Protein AF-A0A8J4THF3-F1 (afdb_monomer_lite)

Secondary structure (DSSP, 8-state):
----------HHHHHTPPPPPP---S--TTHHHHHHHHHHHHHHHHTTTTGGGS-HHHHHHHHHHHH-HHHHHHHHT----TT--TT-HHHHHHH-

Structure (mmCIF, N/CA/C/O backbone):
data_AF-A0A8J4THF3-F1
#
_entry.id   AF-A0A8J4THF3-F1
#
loop_
_atom_site.group_PDB
_atom_site.id
_atom_site.type_symbol
_atom_site.label_atom_id
_atom_site.label_alt_id
_atom_site.label_comp_id
_atom_site.label_asym_id
_atom_site.label_entity_id
_atom_site.label_seq_id
_atom_site.pdbx_PDB_ins_code
_atom_site.Cartn_x
_atom_site.Cartn_y
_atom_site.Cartn_z
_atom_site.occupancy
_atom_site.B_iso_or_equiv
_atom_site.auth_seq_id
_atom_site.auth_comp_id
_atom_site.auth_asym_id
_atom_site.auth_atom_id
_atom_site.pdbx_PDB_model_num
ATOM 1 N N . MET A 1 1 ? -45.064 -14.856 12.145 1.00 39.78 1 MET A N 1
ATOM 2 C CA . MET A 1 1 ? -43.943 -15.486 11.415 1.00 39.78 1 MET A CA 1
ATOM 3 C C . MET A 1 1 ? -42.941 -14.389 11.099 1.00 39.78 1 MET A C 1
ATOM 5 O O . MET A 1 1 ? -43.354 -13.374 10.560 1.00 39.78 1 MET A O 1
ATOM 9 N N . LYS A 1 2 ? -41.691 -14.513 11.560 1.00 40.81 2 LYS A N 1
ATOM 10 C CA . LYS A 1 2 ? -40.625 -13.532 11.299 1.00 40.81 2 LYS A CA 1
ATOM 11 C C . LYS A 1 2 ? -39.978 -13.883 9.955 1.00 40.81 2 LYS A C 1
ATOM 13 O O . LYS A 1 2 ? -39.529 -15.015 9.816 1.00 40.81 2 LYS A O 1
ATOM 18 N N . ASN A 1 3 ? -39.937 -12.946 9.010 1.00 42.16 3 ASN A N 1
ATOM 19 C CA . ASN A 1 3 ? -39.084 -13.060 7.823 1.00 42.16 3 ASN A CA 1
ATOM 20 C C . ASN A 1 3 ? -37.610 -13.034 8.261 1.00 42.16 3 ASN A C 1
ATOM 22 O O . ASN A 1 3 ? -37.255 -12.138 9.035 1.00 42.16 3 ASN A O 1
ATOM 26 N N . PRO A 1 4 ? -36.749 -13.944 7.779 1.00 54.56 4 PRO A N 1
ATOM 27 C CA . PRO A 1 4 ? -35.313 -13.845 7.970 1.00 54.56 4 PRO A CA 1
ATOM 28 C C . PRO A 1 4 ? -34.617 -13.627 6.616 1.00 54.56 4 PRO A C 1
ATOM 30 O O . PRO A 1 4 ? -33.939 -14.523 6.136 1.00 54.56 4 PRO A O 1
ATOM 33 N N . ASP A 1 5 ? -34.771 -12.449 6.006 1.00 52.25 5 ASP A N 1
ATOM 34 C CA . ASP A 1 5 ? -34.127 -12.124 4.717 1.00 52.25 5 ASP A CA 1
ATOM 35 C C . ASP A 1 5 ? -33.094 -11.000 4.852 1.00 52.25 5 ASP A C 1
ATOM 37 O O . ASP A 1 5 ? -33.146 -9.987 4.162 1.00 52.25 5 ASP A O 1
ATOM 41 N N . TRP A 1 6 ? -32.126 -11.180 5.747 1.00 45.38 6 TRP A N 1
ATOM 42 C CA . TRP A 1 6 ? -30.880 -10.413 5.688 1.00 45.38 6 TRP A CA 1
ATOM 43 C C . TRP A 1 6 ? -29.714 -11.387 5.774 1.00 45.38 6 TRP A C 1
ATOM 45 O O . TRP A 1 6 ? -29.066 -11.529 6.809 1.00 45.38 6 TRP A O 1
ATOM 55 N N . VAL A 1 7 ? -29.475 -12.108 4.680 1.00 48.56 7 VAL A N 1
ATOM 56 C CA . VAL A 1 7 ? -28.146 -12.665 4.443 1.00 48.56 7 VAL A CA 1
ATOM 57 C C . VAL A 1 7 ? -27.297 -11.470 4.016 1.00 48.56 7 VAL A C 1
ATOM 59 O O . VAL A 1 7 ? -27.440 -10.988 2.897 1.00 48.56 7 VAL A O 1
ATOM 62 N N . ASP A 1 8 ? -26.480 -10.932 4.922 1.00 51.66 8 ASP A N 1
ATOM 63 C CA . ASP A 1 8 ? -25.442 -9.947 4.582 1.00 51.66 8 ASP A CA 1
ATOM 64 C C . ASP A 1 8 ? -24.353 -10.686 3.792 1.00 51.66 8 ASP A C 1
ATOM 66 O O . ASP A 1 8 ? -23.318 -11.094 4.320 1.00 51.66 8 ASP A O 1
ATOM 70 N N . VAL A 1 9 ? -24.652 -10.988 2.528 1.00 52.75 9 VAL A N 1
ATOM 71 C CA . VAL A 1 9 ? -23.649 -11.443 1.575 1.00 52.75 9 VAL A CA 1
ATOM 72 C C . VAL A 1 9 ? -22.716 -10.267 1.332 1.00 52.75 9 VAL A C 1
ATOM 74 O O . VAL A 1 9 ? -23.132 -9.193 0.901 1.00 52.75 9 VAL A O 1
ATOM 77 N N . SER A 1 10 ? -21.438 -10.451 1.666 1.00 60.41 10 SER A N 1
ATOM 78 C CA . SER A 1 10 ? -20.417 -9.447 1.380 1.00 60.41 10 SER A CA 1
ATOM 79 C C . SER A 1 10 ? -20.480 -9.094 -0.115 1.00 60.41 10 SER A C 1
ATOM 81 O O . SER A 1 10 ? -20.415 -10.022 -0.927 1.00 60.41 10 SER A O 1
ATOM 83 N N . PRO A 1 11 ? -20.553 -7.802 -0.503 1.00 62.66 11 PRO A N 1
ATOM 84 C CA . PRO A 1 11 ? -20.591 -7.374 -1.911 1.00 62.66 11 PRO A CA 1
ATOM 85 C C . PRO A 1 11 ? -19.467 -7.984 -2.763 1.00 62.66 11 PRO A C 1
ATOM 87 O O . PRO A 1 11 ? -19.593 -8.173 -3.969 1.00 62.66 11 PRO A O 1
ATOM 90 N N . MET A 1 12 ? -18.366 -8.350 -2.108 1.00 61.66 12 MET A N 1
ATOM 91 C CA . MET A 1 12 ? -17.224 -9.056 -2.679 1.00 61.66 12 MET A CA 1
ATOM 92 C C . MET A 1 12 ? -17.563 -10.421 -3.282 1.00 61.66 12 MET A C 1
ATOM 94 O O . MET A 1 12 ? -17.021 -10.773 -4.329 1.00 61.66 12 MET A O 1
ATOM 98 N N . ALA A 1 13 ? -18.438 -11.190 -2.627 1.00 60.88 13 ALA A N 1
ATOM 99 C CA . ALA A 1 13 ? -18.817 -12.532 -3.059 1.00 60.88 13 ALA A CA 1
ATOM 100 C C . ALA A 1 13 ? -19.738 -12.493 -4.287 1.00 60.88 13 ALA A C 1
ATOM 102 O O . ALA A 1 13 ? -19.630 -13.351 -5.158 1.00 60.88 13 ALA A O 1
ATOM 103 N N . GLU A 1 14 ? -20.596 -11.475 -4.384 1.00 64.25 14 GLU A N 1
ATOM 104 C CA . GLU A 1 14 ? -21.471 -11.262 -5.543 1.00 64.25 14 GLU A CA 1
ATOM 105 C C . GLU A 1 14 ? -20.689 -10.789 -6.775 1.00 64.25 14 GLU A C 1
ATOM 107 O O . GLU A 1 14 ? -21.008 -11.169 -7.899 1.00 64.25 14 GLU A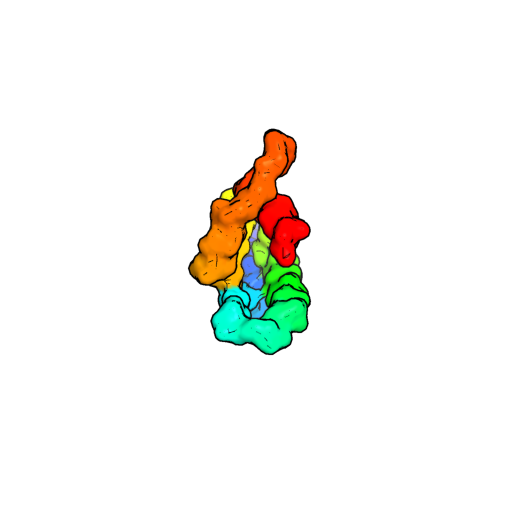 O 1
ATOM 112 N N . LEU A 1 15 ? -19.639 -9.990 -6.565 1.00 68.69 15 LEU A N 1
ATOM 113 C CA . LEU A 1 15 ? -18.840 -9.408 -7.644 1.00 68.69 15 LEU A CA 1
ATOM 114 C C . LEU A 1 15 ? -17.609 -10.250 -8.027 1.00 68.69 15 LEU A C 1
ATOM 116 O O . LEU A 1 15 ? -16.888 -9.876 -8.951 1.00 68.69 15 LEU A O 1
ATOM 120 N N . ASN A 1 16 ? -17.353 -11.367 -7.330 1.00 70.69 16 ASN A N 1
ATOM 121 C CA . ASN A 1 16 ? -16.144 -12.195 -7.464 1.00 70.69 16 ASN A CA 1
ATOM 122 C C . ASN A 1 16 ? -14.847 -11.357 -7.512 1.00 70.69 16 ASN A C 1
ATOM 124 O O . ASN A 1 16 ? -13.905 -11.664 -8.247 1.00 70.69 16 ASN A O 1
ATOM 128 N N . LEU A 1 17 ? -14.825 -10.254 -6.758 1.00 71.31 17 LEU A N 1
ATOM 129 C CA . LEU A 1 17 ? -13.728 -9.298 -6.791 1.00 71.31 17 LEU A CA 1
ATOM 130 C C . LEU A 1 17 ? -12.532 -9.878 -6.049 1.00 71.31 17 LEU A C 1
ATOM 132 O O . LEU A 1 17 ? -12.588 -10.142 -4.849 1.00 71.31 17 LEU A O 1
ATOM 136 N N . GLN A 1 18 ? -11.443 -10.065 -6.781 1.00 79.75 18 GLN A N 1
ATOM 137 C CA . GLN A 1 18 ? -10.159 -10.462 -6.225 1.00 79.75 18 GLN A CA 1
ATOM 138 C C . GLN A 1 18 ? -9.337 -9.211 -5.894 1.00 79.75 18 GLN A C 1
ATOM 140 O O . GLN A 1 18 ? -9.498 -8.188 -6.568 1.00 79.75 18 GLN A O 1
ATOM 145 N N . PRO A 1 19 ? -8.461 -9.265 -4.876 1.00 80.75 19 PRO A N 1
ATOM 146 C CA . PRO A 1 19 ? -7.477 -8.210 -4.674 1.00 80.75 19 PRO A CA 1
ATOM 147 C C . PRO A 1 19 ? -6.624 -8.033 -5.943 1.00 80.75 19 PRO A C 1
ATOM 149 O O . PRO A 1 19 ? -6.504 -8.973 -6.739 1.00 80.75 19 PRO A O 1
ATOM 152 N N . PRO A 1 20 ? -6.032 -6.842 -6.155 1.00 86.81 20 PRO A N 1
ATOM 153 C CA . PRO A 1 20 ? -5.144 -6.629 -7.289 1.00 86.81 20 PRO A CA 1
ATOM 154 C C . PRO A 1 20 ? -3.987 -7.631 -7.264 1.00 86.81 20 PRO A C 1
ATOM 156 O O . PRO A 1 20 ? -3.568 -8.102 -6.204 1.00 86.81 20 PRO A O 1
ATOM 159 N N . ALA A 1 21 ? -3.453 -7.938 -8.445 1.00 87.31 21 ALA A N 1
ATOM 160 C CA . ALA A 1 21 ? -2.220 -8.704 -8.539 1.00 87.31 21 ALA A CA 1
ATOM 161 C C . ALA A 1 21 ? -1.079 -7.957 -7.830 1.00 87.31 21 ALA A C 1
ATOM 163 O O . ALA A 1 21 ? -1.073 -6.726 -7.767 1.00 87.31 21 ALA A O 1
ATOM 164 N N . GLN A 1 22 ? -0.106 -8.709 -7.315 1.00 89.94 22 GLN A N 1
ATOM 165 C CA . GLN A 1 22 ? 1.052 -8.132 -6.636 1.00 89.94 22 GLN A CA 1
ATOM 166 C C . GLN A 1 22 ? 1.812 -7.169 -7.550 1.00 89.94 22 GLN A C 1
ATOM 168 O O . GLN A 1 22 ? 1.912 -7.380 -8.763 1.00 89.94 22 GLN A O 1
ATOM 173 N N . LEU A 1 23 ? 2.364 -6.112 -6.956 1.00 86.44 23 LEU A N 1
ATOM 174 C CA . LEU A 1 23 ? 3.130 -5.122 -7.695 1.00 86.44 23 LEU A CA 1
ATOM 175 C C . LEU A 1 23 ? 4.456 -5.744 -8.155 1.00 86.44 23 LEU A C 1
ATOM 177 O O . LEU A 1 23 ? 5.298 -6.109 -7.337 1.00 86.44 23 LEU A O 1
ATOM 181 N N . ASN A 1 24 ? 4.649 -5.862 -9.471 1.00 83.50 24 ASN A N 1
ATOM 182 C CA . ASN A 1 24 ? 5.905 -6.354 -10.031 1.00 83.50 24 ASN A CA 1
ATOM 183 C C . ASN A 1 24 ? 6.969 -5.244 -10.026 1.00 83.50 24 ASN A C 1
ATOM 185 O O . ASN A 1 24 ? 6.875 -4.282 -10.800 1.00 83.50 24 ASN A O 1
ATOM 189 N N . LEU A 1 25 ? 7.975 -5.414 -9.165 1.00 82.88 25 LEU A N 1
ATOM 190 C CA . LEU A 1 25 ? 9.120 -4.514 -9.023 1.00 82.88 25 LEU A CA 1
ATOM 191 C C . LEU A 1 25 ? 10.339 -4.941 -9.857 1.00 82.88 25 LEU A C 1
ATOM 193 O O . LEU A 1 25 ? 11.292 -4.181 -9.950 1.00 82.88 25 LEU A O 1
ATOM 197 N N . ASN A 1 26 ? 10.319 -6.123 -10.483 1.00 79.44 26 ASN A N 1
ATOM 198 C CA . ASN A 1 26 ? 11.477 -6.678 -11.198 1.00 79.44 26 ASN A CA 1
ATOM 199 C C . ASN A 1 26 ? 11.725 -6.061 -12.587 1.00 79.44 26 ASN A C 1
ATOM 201 O O . ASN A 1 26 ? 12.692 -6.417 -13.256 1.00 79.44 26 ASN A O 1
ATOM 205 N N . GLU A 1 27 ? 10.841 -5.181 -13.051 1.00 76.56 27 GLU A N 1
ATOM 206 C CA . GLU A 1 27 ? 10.947 -4.508 -14.344 1.00 76.56 27 GLU A CA 1
ATOM 207 C C . GLU A 1 27 ? 11.067 -3.001 -14.109 1.00 76.56 27 GLU A C 1
ATOM 209 O O . GLU A 1 27 ? 10.111 -2.373 -13.663 1.00 76.56 27 GLU A O 1
ATOM 214 N N . ASP A 1 28 ? 12.203 -2.384 -14.418 1.00 69.81 28 ASP A N 1
ATOM 215 C CA . ASP A 1 28 ? 12.352 -0.935 -14.206 1.00 69.81 28 ASP A CA 1
ATOM 216 C C . ASP A 1 28 ? 11.509 -0.115 -15.198 1.00 69.81 28 ASP A C 1
ATOM 218 O O . ASP A 1 28 ? 10.979 0.952 -14.872 1.00 69.81 28 ASP A O 1
ATOM 222 N N . GLU A 1 29 ? 11.327 -0.626 -16.418 1.00 82.56 29 GLU A N 1
ATOM 223 C CA . GLU A 1 29 ? 10.531 0.046 -17.440 1.00 82.56 29 GLU A CA 1
ATOM 224 C C . GLU A 1 29 ? 9.043 0.024 -17.064 1.00 82.56 29 GLU A C 1
ATOM 226 O O . GLU A 1 29 ? 8.462 -1.025 -16.789 1.00 82.56 29 GLU A O 1
ATOM 231 N N . GLY A 1 30 ? 8.412 1.200 -17.022 1.00 83.38 30 GLY A N 1
ATOM 232 C CA . GLY A 1 30 ? 6.975 1.330 -16.765 1.00 83.38 30 GLY A CA 1
ATOM 233 C C . GLY A 1 30 ? 6.539 1.172 -15.303 1.00 83.38 30 GLY A C 1
ATOM 234 O O . GLY A 1 30 ? 5.334 1.181 -15.046 1.00 83.38 30 GLY A O 1
ATOM 235 N N . LEU A 1 31 ? 7.466 1.086 -14.337 1.00 86.00 31 LEU A N 1
ATOM 236 C CA . LEU A 1 31 ? 7.123 0.991 -12.911 1.00 86.00 31 LEU A CA 1
ATOM 237 C C . LEU A 1 31 ? 6.166 2.103 -12.429 1.00 86.00 31 LEU A C 1
ATOM 239 O O . LEU A 1 31 ? 5.181 1.760 -11.771 1.00 86.00 31 LEU A O 1
ATOM 243 N N . PRO A 1 32 ? 6.339 3.394 -12.793 1.00 88.31 32 PRO A N 1
ATOM 244 C CA . PRO A 1 32 ? 5.397 4.444 -12.392 1.00 88.31 32 PRO A CA 1
ATOM 245 C C . PRO A 1 32 ? 3.964 4.226 -12.902 1.00 88.31 32 PRO A C 1
ATOM 247 O O . PRO A 1 32 ? 3.000 4.519 -12.192 1.00 88.31 32 PRO A O 1
ATOM 250 N N . GLU A 1 33 ? 3.804 3.690 -14.116 1.00 90.19 33 GLU A N 1
ATOM 251 C CA . GLU A 1 33 ? 2.482 3.426 -14.694 1.00 90.19 33 GLU A CA 1
ATOM 252 C C . GLU A 1 33 ? 1.848 2.181 -14.064 1.00 90.19 33 GLU A C 1
ATOM 254 O O . GLU A 1 33 ? 0.687 2.223 -13.659 1.00 90.19 33 GLU A O 1
ATOM 259 N N . ARG A 1 34 ? 2.618 1.098 -13.875 1.00 89.38 34 ARG A N 1
ATOM 260 C CA . ARG A 1 34 ? 2.143 -0.090 -13.144 1.00 89.38 34 ARG A CA 1
ATOM 261 C C . ARG A 1 34 ? 1.729 0.262 -11.721 1.00 89.38 34 ARG A C 1
ATOM 263 O O . ARG A 1 34 ? 0.695 -0.208 -11.259 1.00 89.38 34 ARG A O 1
ATOM 270 N N . TRP A 1 35 ? 2.488 1.130 -11.059 1.00 89.06 35 TRP A N 1
ATOM 271 C CA . TRP A 1 35 ? 2.151 1.640 -9.737 1.00 89.06 35 TRP A CA 1
ATOM 272 C C . TRP A 1 35 ? 0.819 2.392 -9.729 1.00 89.06 35 TRP A C 1
ATOM 274 O O . TRP A 1 35 ? -0.062 2.115 -8.913 1.00 89.06 35 TRP A O 1
ATOM 284 N N . LYS A 1 36 ? 0.635 3.326 -10.666 1.00 90.50 36 LYS A N 1
ATOM 285 C CA . LYS A 1 36 ? -0.615 4.077 -10.812 1.00 90.50 36 LYS A CA 1
ATOM 286 C C . LYS A 1 36 ? -1.809 3.151 -11.058 1.00 90.50 36 LYS A C 1
ATOM 288 O O . LYS A 1 36 ? -2.837 3.312 -10.403 1.00 90.50 36 LYS A O 1
ATOM 293 N N . MET A 1 37 ? -1.657 2.174 -11.948 1.00 90.75 37 MET A N 1
ATOM 294 C CA . MET A 1 37 ? -2.697 1.190 -12.247 1.00 90.75 37 MET A CA 1
ATOM 295 C C . MET A 1 37 ? -3.011 0.301 -11.043 1.00 90.75 37 MET A C 1
ATOM 297 O O . MET A 1 37 ? -4.181 0.094 -10.728 1.00 90.75 37 MET A O 1
ATOM 301 N N . TRP A 1 38 ? -1.989 -0.165 -10.327 1.00 91.94 38 TRP A N 1
ATOM 302 C CA . TRP A 1 38 ? -2.162 -0.967 -9.119 1.00 91.94 38 TRP A CA 1
ATOM 303 C C . TRP A 1 38 ? -2.926 -0.202 -8.029 1.00 91.94 38 TRP A C 1
ATOM 305 O O . TRP A 1 38 ? -3.851 -0.747 -7.428 1.00 91.94 38 TRP A O 1
ATOM 315 N N . ARG A 1 39 ? -2.621 1.089 -7.823 1.00 91.25 39 ARG A N 1
ATOM 316 C CA . ARG A 1 39 ? -3.353 1.941 -6.868 1.00 91.25 39 ARG A CA 1
ATOM 317 C C . ARG A 1 39 ? -4.832 2.074 -7.211 1.00 91.25 39 ARG A C 1
ATOM 319 O O . ARG A 1 39 ? -5.667 1.972 -6.314 1.00 91.25 39 ARG A O 1
ATOM 326 N N . LEU A 1 40 ? -5.152 2.275 -8.490 1.00 90.56 40 LEU A N 1
ATOM 327 C CA . LEU A 1 40 ? -6.540 2.338 -8.955 1.00 90.56 40 LEU A CA 1
ATOM 328 C C . LEU A 1 40 ? -7.269 1.018 -8.675 1.00 90.56 40 LEU A C 1
ATOM 330 O O . LEU A 1 40 ? -8.335 1.026 -8.069 1.00 90.56 40 LEU A O 1
ATOM 334 N N . GLN A 1 41 ? -6.652 -0.119 -9.007 1.00 90.25 41 GLN A N 1
ATOM 335 C CA . GLN A 1 41 ? -7.238 -1.438 -8.748 1.00 90.25 41 GLN A CA 1
ATOM 336 C C . GLN A 1 41 ? -7.439 -1.710 -7.250 1.00 90.25 41 GLN A C 1
ATOM 338 O O . GLN A 1 41 ? -8.469 -2.253 -6.849 1.00 90.25 41 GLN A O 1
ATOM 343 N N . LEU A 1 42 ? -6.483 -1.311 -6.403 1.00 90.12 42 LEU A N 1
ATOM 344 C CA . LEU A 1 42 ? -6.636 -1.413 -4.954 1.00 90.12 42 LEU A CA 1
ATOM 345 C C . LEU A 1 42 ? -7.808 -0.551 -4.464 1.00 90.12 42 LEU A C 1
ATOM 347 O O . LEU A 1 42 ? -8.597 -1.011 -3.642 1.00 90.12 42 LEU A O 1
ATOM 351 N N . GLN A 1 43 ? -7.946 0.681 -4.956 1.00 88.62 43 GLN A N 1
ATOM 352 C CA . GLN A 1 43 ? -9.045 1.574 -4.584 1.00 88.62 43 GLN A CA 1
ATOM 353 C C . GLN A 1 43 ? -10.414 1.006 -4.994 1.00 88.62 43 GLN A C 1
ATOM 355 O O . GLN A 1 43 ? -11.346 1.003 -4.179 1.00 88.62 43 GLN A O 1
ATOM 360 N N . ASP A 1 44 ? -10.512 0.470 -6.210 1.00 87.94 44 ASP A N 1
ATOM 361 C CA . ASP A 1 44 ? -11.724 -0.168 -6.732 1.00 87.94 44 ASP A CA 1
ATOM 362 C C . ASP A 1 44 ? -12.109 -1.412 -5.924 1.00 87.94 44 ASP A C 1
ATOM 364 O O . ASP A 1 44 ? -13.291 -1.674 -5.716 1.00 87.94 44 ASP A O 1
ATOM 368 N N . PHE A 1 45 ? -11.125 -2.144 -5.399 1.00 88.12 45 PHE A N 1
ATOM 369 C CA . PHE A 1 45 ? -11.340 -3.286 -4.512 1.00 88.12 45 PHE A CA 1
ATOM 370 C C . PHE A 1 45 ? -11.727 -2.871 -3.079 1.00 88.12 45 PHE A C 1
ATOM 372 O O . PHE A 1 45 ? -12.585 -3.493 -2.449 1.00 88.12 45 PHE A O 1
ATOM 379 N N . ARG A 1 46 ? -11.118 -1.807 -2.536 1.00 87.06 46 ARG A N 1
ATOM 380 C CA . ARG A 1 46 ? -11.316 -1.368 -1.139 1.00 87.06 46 ARG A CA 1
ATOM 381 C C . ARG A 1 46 ? -12.761 -0.998 -0.823 1.00 87.06 46 ARG A C 1
ATOM 383 O O . ARG A 1 46 ? -13.232 -1.291 0.279 1.00 87.06 46 ARG A O 1
ATOM 390 N N . THR A 1 47 ? -13.438 -0.346 -1.764 1.00 84.62 47 THR A N 1
ATOM 391 C CA . THR A 1 47 ? -14.825 0.117 -1.611 1.00 84.62 47 THR A CA 1
ATOM 392 C C . THR A 1 47 ? -15.809 -1.042 -1.379 1.00 84.62 47 TH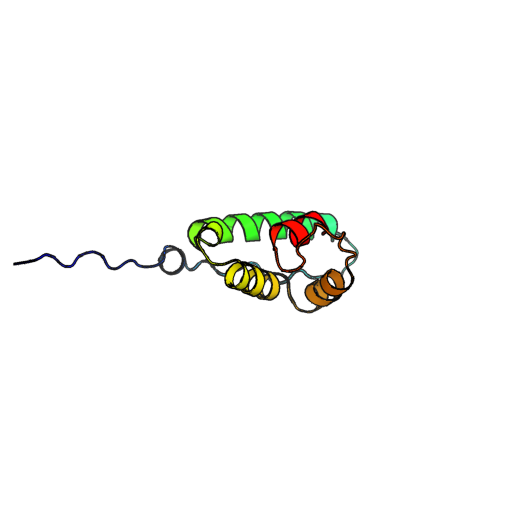R A C 1
ATOM 394 O O . THR A 1 47 ? -16.439 -1.076 -0.318 1.00 84.62 47 THR A O 1
ATOM 397 N N . PRO A 1 48 ? -15.933 -2.030 -2.287 1.00 84.44 48 PRO A N 1
ATOM 398 C CA . PRO A 1 48 ? -16.822 -3.175 -2.097 1.00 84.44 48 PRO A CA 1
ATOM 399 C C . PRO A 1 48 ? -16.381 -4.087 -0.945 1.00 84.44 48 PRO A C 1
ATOM 401 O O . PRO A 1 48 ? -17.235 -4.680 -0.287 1.00 84.44 48 PRO A O 1
ATOM 404 N N . ALA A 1 49 ? -15.082 -4.138 -0.626 1.00 82.62 49 ALA A N 1
ATOM 405 C CA . ALA A 1 49 ? -14.561 -4.874 0.527 1.00 82.62 49 ALA A CA 1
ATOM 406 C C . ALA A 1 49 ? -14.831 -4.180 1.876 1.00 82.62 49 ALA A C 1
ATOM 408 O O . ALA A 1 49 ? -14.502 -4.735 2.925 1.00 82.62 49 ALA A O 1
ATOM 409 N N . ARG A 1 50 ? -15.414 -2.969 1.866 1.00 86.12 50 ARG A N 1
ATOM 410 C CA . ARG A 1 50 ? -15.695 -2.142 3.054 1.00 86.12 50 ARG A CA 1
ATOM 411 C C . ARG A 1 50 ? -14.472 -1.980 3.968 1.00 86.12 50 ARG A C 1
ATOM 413 O O . ARG A 1 50 ? -14.616 -1.865 5.185 1.00 86.12 50 ARG A O 1
ATOM 420 N N . LEU A 1 51 ? -13.261 -1.948 3.397 1.00 84.88 51 LEU A N 1
ATOM 421 C CA . LEU A 1 51 ? -12.021 -1.976 4.183 1.00 84.88 51 LEU A CA 1
ATOM 422 C C . LEU A 1 51 ? -11.892 -0.771 5.119 1.00 84.88 51 LEU A C 1
ATOM 424 O O . LEU A 1 51 ? -11.422 -0.937 6.240 1.00 84.88 51 LEU A O 1
ATOM 428 N N . SER A 1 52 ? -12.406 0.399 4.734 1.00 84.62 52 SER A N 1
ATOM 429 C CA . SER A 1 52 ? -12.437 1.595 5.592 1.00 84.62 52 SER A CA 1
ATOM 430 C C . SER A 1 52 ? -13.242 1.419 6.885 1.00 84.62 52 SER A C 1
ATOM 432 O O . SER A 1 52 ? -13.025 2.153 7.842 1.00 84.62 52 SER A O 1
ATOM 434 N N . SER A 1 53 ? -14.160 0.449 6.934 1.00 86.31 53 SER A N 1
ATOM 435 C CA . SER A 1 53 ? -14.961 0.126 8.124 1.00 86.31 53 SER A CA 1
ATOM 436 C C . SER A 1 53 ? -14.331 -0.972 8.991 1.00 86.31 53 SER A C 1
ATOM 438 O O . SER A 1 53 ? -14.883 -1.330 10.030 1.00 86.31 53 SER A O 1
ATOM 440 N N . THR A 1 54 ? -13.193 -1.534 8.574 1.00 88.75 54 THR A N 1
ATOM 441 C CA . THR A 1 54 ? -12.470 -2.575 9.318 1.00 88.75 54 THR A CA 1
ATOM 442 C C . THR A 1 54 ? -11.384 -1.974 10.210 1.00 88.75 54 THR A C 1
ATOM 444 O O . THR A 1 54 ? -10.969 -0.829 10.020 1.00 88.75 54 THR A O 1
ATOM 447 N N . LYS A 1 55 ? -10.905 -2.739 11.200 1.00 89.94 55 LYS A N 1
ATOM 448 C CA . LYS A 1 55 ? -9.806 -2.286 12.068 1.00 89.94 55 LYS A CA 1
ATOM 449 C C . LYS A 1 55 ? -8.517 -2.093 11.265 1.00 89.94 55 LYS A C 1
ATOM 451 O O . LYS A 1 55 ? -8.311 -2.793 10.270 1.00 89.94 55 LYS A O 1
ATOM 456 N N . LYS A 1 56 ? -7.642 -1.193 11.722 1.00 88.62 56 LYS A N 1
ATOM 457 C CA . LYS A 1 56 ? -6.380 -0.858 11.041 1.00 88.62 56 LYS A CA 1
ATOM 458 C C . LYS A 1 56 ? -5.547 -2.097 10.710 1.00 88.62 56 LYS A C 1
ATOM 460 O O . LYS A 1 56 ? -5.064 -2.223 9.593 1.00 88.62 56 LYS A O 1
ATOM 465 N N . GLU A 1 57 ? -5.476 -3.064 11.621 1.00 90.00 57 GLU A N 1
ATOM 466 C CA . GLU A 1 57 ? -4.689 -4.288 11.454 1.00 90.00 57 GLU A CA 1
ATOM 467 C C . GLU A 1 57 ? -5.188 -5.137 10.275 1.00 90.00 57 GLU A C 1
ATOM 469 O O . GLU A 1 57 ? -4.389 -5.707 9.533 1.00 90.00 57 GLU A O 1
ATOM 474 N N . PHE A 1 58 ? -6.508 -5.187 10.053 1.00 89.69 58 PHE A N 1
ATOM 475 C CA . PHE A 1 58 ? -7.091 -5.884 8.903 1.00 89.69 58 PHE A CA 1
ATOM 476 C C . PHE A 1 58 ? -6.819 -5.144 7.595 1.00 89.69 58 PHE A C 1
ATOM 478 O O . PHE A 1 58 ? -6.486 -5.779 6.594 1.00 89.69 58 PHE A O 1
ATOM 485 N N . GLN A 1 59 ? -6.914 -3.812 7.602 1.00 90.69 59 GLN A N 1
ATOM 486 C CA . GLN A 1 59 ? -6.572 -2.995 6.436 1.00 90.69 59 GLN A CA 1
ATOM 487 C C . GLN A 1 59 ? -5.102 -3.186 6.047 1.00 90.69 59 GLN A C 1
ATOM 489 O O . GLN A 1 59 ? -4.792 -3.389 4.873 1.00 90.69 59 GLN A O 1
ATOM 494 N N . MET A 1 60 ? -4.214 -3.199 7.041 1.00 91.56 60 MET A N 1
ATOM 495 C CA . MET A 1 60 ? -2.777 -3.362 6.853 1.00 91.56 60 MET A CA 1
ATOM 496 C C . MET A 1 60 ? -2.416 -4.774 6.376 1.00 91.56 60 MET A C 1
ATOM 498 O O . MET A 1 60 ? -1.613 -4.930 5.456 1.00 91.56 60 MET A O 1
ATOM 502 N N . ALA A 1 61 ? -3.048 -5.811 6.936 1.00 90.31 61 ALA A N 1
ATOM 503 C CA . ALA A 1 61 ? -2.886 -7.190 6.474 1.00 90.31 61 ALA A CA 1
ATOM 504 C C . ALA A 1 61 ? -3.335 -7.364 5.014 1.00 90.31 61 ALA A C 1
ATOM 506 O O . ALA A 1 61 ? -2.621 -7.979 4.221 1.00 90.31 61 ALA A O 1
ATOM 507 N N . MET A 1 62 ? -4.473 -6.773 4.637 1.00 89.75 62 MET A N 1
ATOM 508 C CA . MET A 1 62 ? -4.958 -6.785 3.254 1.00 89.75 62 MET A CA 1
ATOM 509 C C . MET A 1 62 ? -4.023 -6.041 2.305 1.00 89.75 62 MET A C 1
ATOM 511 O O . MET A 1 62 ? -3.736 -6.538 1.219 1.00 89.75 62 MET A O 1
ATOM 515 N N . PHE A 1 63 ? -3.509 -4.881 2.714 1.00 90.88 63 PHE A N 1
ATOM 516 C CA . PHE A 1 63 ? -2.535 -4.135 1.926 1.00 90.88 63 PHE A CA 1
ATOM 517 C C . PHE A 1 63 ? -1.246 -4.936 1.701 1.00 90.88 63 PHE A C 1
ATOM 519 O O . PHE A 1 63 ? -0.810 -5.078 0.562 1.00 90.88 63 PHE A O 1
ATOM 526 N N . ARG A 1 64 ? -0.674 -5.523 2.764 1.00 91.19 64 ARG A N 1
ATOM 527 C CA . ARG A 1 64 ? 0.520 -6.384 2.685 1.00 91.19 64 ARG A CA 1
ATOM 528 C C . ARG A 1 64 ? 0.282 -7.568 1.740 1.00 91.19 64 ARG A C 1
ATOM 530 O O . ARG A 1 64 ? 1.116 -7.853 0.886 1.00 91.19 64 ARG A O 1
ATOM 537 N N . HIS A 1 65 ? -0.880 -8.212 1.842 1.00 89.38 65 HIS A N 1
ATOM 538 C CA . HIS A 1 65 ? -1.263 -9.300 0.944 1.00 89.38 65 HIS A CA 1
ATOM 539 C C . HIS A 1 65 ? -1.335 -8.856 -0.528 1.00 89.38 65 HIS A C 1
ATOM 541 O O . HIS A 1 65 ? -0.804 -9.542 -1.401 1.00 89.38 65 HIS A O 1
ATOM 547 N N . ALA A 1 66 ? -1.958 -7.705 -0.793 1.00 90.56 66 ALA A N 1
ATOM 548 C CA . ALA A 1 66 ? -2.175 -7.184 -2.140 1.00 90.56 66 ALA A CA 1
ATOM 549 C C . ALA A 1 66 ? -0.898 -6.643 -2.805 1.00 90.56 66 ALA A C 1
ATOM 551 O O . ALA A 1 66 ? -0.742 -6.771 -4.017 1.00 90.56 66 ALA A O 1
ATOM 552 N N . ILE A 1 67 ? 0.010 -6.017 -2.045 1.00 90.06 67 ILE A N 1
ATOM 553 C CA . ILE A 1 67 ? 1.205 -5.377 -2.619 1.00 90.06 67 ILE A CA 1
ATOM 554 C C . ILE A 1 67 ? 2.324 -6.383 -2.918 1.00 90.06 67 ILE A C 1
ATOM 556 O O . ILE A 1 67 ? 3.050 -6.218 -3.898 1.00 90.06 67 ILE A O 1
ATOM 560 N N . GLY A 1 68 ? 2.406 -7.467 -2.140 1.00 90.88 68 GLY A N 1
ATOM 561 C CA . GLY A 1 68 ? 3.360 -8.557 -2.341 1.00 90.88 68 GLY A CA 1
ATOM 562 C C . GLY A 1 68 ? 4.681 -8.402 -1.581 1.00 90.88 68 GLY A C 1
ATOM 563 O O . GLY A 1 68 ? 5.041 -7.330 -1.100 1.00 90.88 68 GLY A O 1
ATOM 564 N N . GLU A 1 69 ? 5.412 -9.513 -1.466 1.00 89.25 69 GLU A N 1
ATOM 565 C CA . GLU A 1 69 ? 6.597 -9.659 -0.604 1.00 89.25 69 GLU A CA 1
ATOM 566 C C . GLU A 1 69 ? 7.729 -8.678 -0.935 1.00 89.25 69 GLU A C 1
ATOM 568 O O . GLU A 1 69 ? 8.297 -8.059 -0.036 1.00 89.25 69 GLU A O 1
ATOM 573 N N . GLN A 1 70 ? 8.028 -8.485 -2.223 1.00 85.38 70 GLN A N 1
ATOM 574 C CA . GLN A 1 70 ? 9.098 -7.578 -2.653 1.00 85.38 70 GLN A CA 1
ATOM 575 C C . GLN A 1 70 ? 8.816 -6.137 -2.210 1.00 85.38 70 GLN A C 1
ATOM 577 O O . GLN A 1 70 ? 9.684 -5.469 -1.651 1.00 85.38 70 GLN A O 1
ATOM 582 N N . ALA A 1 71 ? 7.578 -5.676 -2.395 1.00 86.75 71 ALA A N 1
ATOM 583 C CA . ALA A 1 71 ? 7.172 -4.337 -1.997 1.00 86.75 71 ALA A CA 1
ATOM 584 C C . ALA A 1 71 ? 7.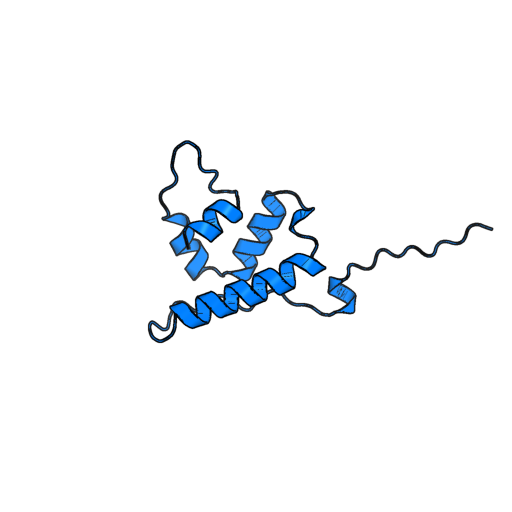084 -4.185 -0.472 1.00 86.75 71 ALA A C 1
ATOM 586 O O . ALA A 1 71 ? 7.439 -3.129 0.048 1.00 86.75 71 ALA A O 1
ATOM 587 N N . ILE A 1 72 ? 6.695 -5.240 0.260 1.00 90.81 72 ILE A N 1
ATOM 588 C CA . ILE A 1 72 ? 6.767 -5.257 1.731 1.00 90.81 72 ILE A CA 1
ATOM 589 C C . ILE A 1 72 ? 8.197 -4.975 2.199 1.00 90.81 72 ILE A C 1
ATOM 591 O O . ILE A 1 72 ? 8.386 -4.193 3.133 1.00 90.81 72 ILE A O 1
ATOM 595 N N . HIS A 1 73 ? 9.204 -5.569 1.550 1.00 88.19 73 HIS A N 1
ATOM 596 C CA . HIS A 1 73 ? 10.595 -5.312 1.905 1.00 88.19 73 HIS A CA 1
ATOM 597 C C . HIS A 1 73 ? 10.956 -3.833 1.711 1.00 88.19 73 HIS A C 1
ATOM 599 O O . HIS A 1 73 ? 11.488 -3.223 2.636 1.00 88.19 73 HIS A O 1
ATOM 605 N N . CYS A 1 74 ? 10.575 -3.220 0.585 1.00 85.75 74 CYS A N 1
ATOM 606 C CA . CYS A 1 74 ? 10.765 -1.784 0.358 1.00 85.75 74 CYS A CA 1
ATOM 607 C C . CYS A 1 74 ? 10.088 -0.930 1.442 1.00 85.75 74 CYS A C 1
ATOM 609 O O . CYS A 1 74 ? 10.738 -0.075 2.041 1.00 85.75 74 CYS A O 1
ATOM 611 N N . ILE A 1 75 ? 8.821 -1.209 1.762 1.00 88.75 75 ILE A N 1
ATOM 612 C CA . ILE A 1 75 ? 8.058 -0.486 2.792 1.00 88.75 75 ILE A CA 1
ATOM 613 C C . ILE A 1 75 ? 8.730 -0.575 4.166 1.00 88.75 75 ILE A C 1
ATOM 615 O O . ILE A 1 75 ? 8.750 0.404 4.909 1.00 88.75 75 ILE A O 1
ATOM 619 N N . SER A 1 76 ? 9.295 -1.736 4.514 1.00 86.94 76 SER A N 1
ATOM 620 C CA . SER A 1 76 ? 9.946 -1.941 5.816 1.00 86.94 76 SER A CA 1
ATOM 621 C C . SER A 1 76 ? 11.178 -1.054 6.034 1.00 86.94 76 SER A C 1
ATOM 623 O O . SER A 1 76 ? 11.624 -0.892 7.166 1.00 86.94 76 SER A O 1
ATOM 625 N N . THR A 1 77 ? 11.712 -0.464 4.959 1.00 88.75 77 THR A N 1
ATOM 626 C CA . THR A 1 77 ? 12.861 0.452 4.995 1.00 88.75 77 THR A CA 1
ATOM 627 C C . THR A 1 77 ? 12.468 1.928 5.050 1.00 88.75 77 THR A C 1
ATOM 629 O O . THR A 1 77 ? 13.347 2.785 5.142 1.00 88.75 77 THR A O 1
ATOM 632 N N . PHE A 1 78 ? 11.172 2.248 4.989 1.00 89.50 78 PHE A N 1
ATOM 633 C CA . PHE A 1 78 ? 10.716 3.633 4.988 1.00 89.50 78 PHE A CA 1
ATOM 634 C C . PHE A 1 78 ? 11.042 4.333 6.310 1.00 89.50 78 PHE A C 1
ATOM 636 O O . PHE A 1 78 ? 10.808 3.765 7.380 1.00 89.50 78 PHE A O 1
ATOM 643 N N . PRO A 1 79 ? 11.555 5.575 6.261 1.00 89.81 79 PRO A N 1
ATOM 644 C CA . PRO A 1 79 ? 11.669 6.392 7.454 1.00 89.81 79 PRO A CA 1
ATOM 645 C C . PRO A 1 79 ? 10.275 6.878 7.871 1.00 89.81 79 PRO A C 1
ATOM 647 O O . PRO A 1 79 ? 9.522 7.409 7.045 1.00 89.81 79 PRO A O 1
ATOM 650 N N . TYR A 1 80 ? 9.958 6.707 9.153 1.00 86.88 80 TYR A N 1
ATOM 651 C CA . TYR A 1 80 ? 8.759 7.252 9.784 1.00 86.88 80 TYR A CA 1
ATOM 652 C C . TYR A 1 80 ? 9.166 8.295 10.826 1.00 86.88 80 TYR A C 1
ATOM 654 O O . TYR A 1 80 ? 10.084 8.060 11.617 1.00 86.88 80 TYR A O 1
ATOM 662 N N . GLU A 1 81 ? 8.494 9.439 10.804 1.00 89.62 81 GLU A N 1
ATOM 663 C CA . GLU A 1 81 ? 8.610 10.480 11.822 1.00 89.62 81 GLU A CA 1
ATOM 664 C C . GLU A 1 81 ? 7.897 10.058 13.121 1.00 89.62 81 GLU A C 1
ATOM 666 O O . GLU A 1 81 ? 7.124 9.102 13.154 1.00 89.62 81 GLU A O 1
ATO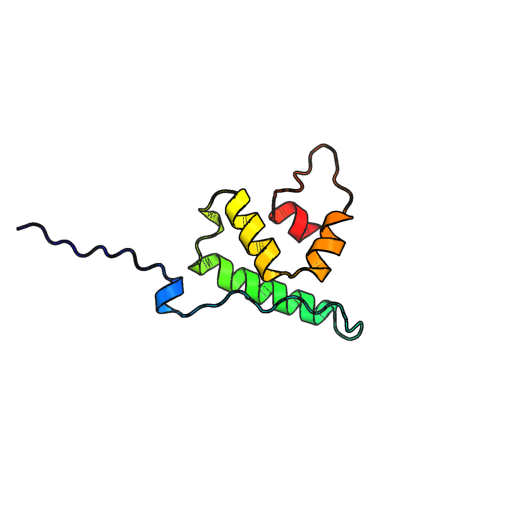M 671 N N . LEU A 1 82 ? 8.158 10.772 14.221 1.00 86.31 82 LEU A N 1
ATOM 672 C CA . LEU A 1 82 ? 7.619 10.456 15.557 1.00 86.31 82 LEU A CA 1
ATOM 673 C C . LEU A 1 82 ? 6.082 10.447 15.635 1.00 86.31 82 LEU A C 1
ATOM 675 O O . LEU A 1 82 ? 5.526 9.805 16.526 1.00 86.31 82 LEU A O 1
ATOM 679 N N . ASP A 1 83 ? 5.408 11.180 14.754 1.00 89.81 83 ASP A N 1
ATOM 680 C CA . ASP A 1 83 ? 3.953 11.293 14.660 1.00 89.81 83 ASP A CA 1
ATOM 681 C C . ASP A 1 83 ? 3.335 10.418 13.556 1.00 89.81 83 ASP A C 1
ATOM 683 O O . ASP A 1 83 ? 2.109 10.360 13.435 1.00 89.81 83 ASP A O 1
ATOM 687 N N . GLU A 1 84 ? 4.151 9.695 12.786 1.00 89.88 84 GLU A N 1
ATOM 688 C CA . GLU A 1 84 ? 3.682 8.775 11.756 1.00 89.88 84 GLU A CA 1
ATOM 689 C C . GLU A 1 84 ? 3.535 7.351 12.311 1.00 89.88 84 GLU A C 1
ATOM 691 O O . GLU A 1 84 ? 4.456 6.767 12.880 1.00 89.88 84 GLU A O 1
ATOM 696 N N . ASP A 1 85 ? 2.359 6.760 12.104 1.00 88.69 85 ASP A N 1
ATOM 697 C CA . ASP A 1 85 ? 2.075 5.368 12.461 1.00 88.69 85 ASP A CA 1
ATOM 698 C C . ASP A 1 85 ? 2.446 4.441 11.283 1.00 88.69 85 ASP A C 1
ATOM 700 O O . ASP A 1 85 ? 1.792 4.529 1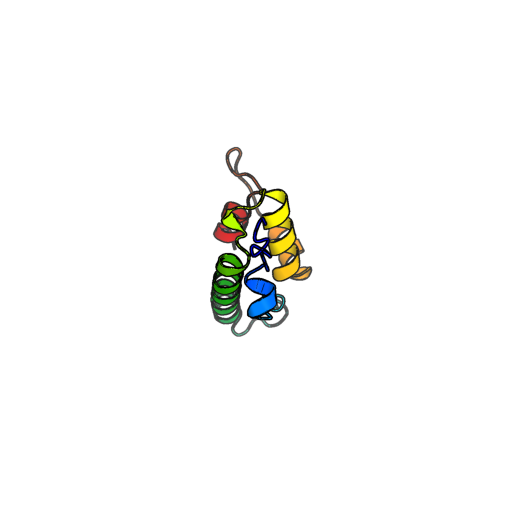0.236 1.00 88.69 85 ASP A O 1
ATOM 704 N N . PRO A 1 86 ? 3.464 3.561 11.412 1.00 87.44 86 PRO A N 1
ATOM 705 C CA . PRO A 1 86 ? 3.884 2.641 10.350 1.00 87.44 86 PRO A CA 1
ATOM 706 C C . PRO A 1 86 ? 2.914 1.469 10.128 1.00 87.44 86 PRO A C 1
ATOM 708 O O . PRO A 1 86 ? 3.044 0.744 9.141 1.00 87.44 86 PRO A O 1
ATOM 711 N N . GLU A 1 87 ? 1.948 1.262 11.027 1.00 89.12 87 GLU A N 1
ATOM 712 C CA . GLU A 1 87 ? 0.860 0.293 10.853 1.00 89.12 87 GLU A CA 1
ATOM 713 C C . GLU A 1 87 ? -0.413 0.950 10.293 1.00 89.12 87 GLU A C 1
ATOM 715 O O . GLU A 1 87 ? -1.430 0.279 10.087 1.00 89.12 87 GLU A O 1
ATOM 720 N N . ASP A 1 88 ? -0.368 2.256 10.010 1.00 89.94 88 ASP A N 1
ATOM 721 C CA . ASP A 1 88 ? -1.415 2.941 9.272 1.00 89.94 88 ASP A CA 1
ATOM 722 C C . ASP A 1 88 ? -1.164 2.838 7.769 1.00 89.94 88 ASP A C 1
ATOM 724 O O . ASP A 1 88 ? -0.226 3.419 7.214 1.00 89.94 88 ASP A O 1
ATOM 728 N N . TRP A 1 89 ? -2.040 2.102 7.091 1.00 88.38 89 TRP A N 1
ATOM 729 C CA . TRP A 1 89 ? -1.912 1.866 5.661 1.00 88.38 89 TRP A CA 1
ATOM 730 C C . TRP A 1 89 ? -1.926 3.172 4.853 1.00 88.38 89 TRP A C 1
ATOM 732 O O . TRP A 1 89 ? -1.294 3.204 3.802 1.00 88.38 89 TRP A O 1
ATOM 742 N N . GLU A 1 90 ? -2.603 4.237 5.310 1.00 88.19 90 GLU A N 1
ATOM 743 C CA . GLU A 1 90 ? -2.626 5.524 4.596 1.00 88.19 90 GLU A CA 1
ATOM 744 C C . GLU A 1 90 ? -1.251 6.186 4.623 1.00 88.19 90 GLU A C 1
ATOM 746 O O . GLU A 1 90 ? -0.777 6.664 3.592 1.00 88.19 90 GLU A O 1
ATOM 751 N N . ASN A 1 91 ? -0.567 6.139 5.769 1.00 89.88 91 ASN A N 1
ATOM 752 C CA . ASN A 1 91 ? 0.790 6.665 5.905 1.00 89.88 91 ASN A CA 1
ATOM 753 C C . ASN A 1 91 ? 1.765 5.898 5.011 1.00 89.88 91 ASN A C 1
ATOM 755 O O . ASN A 1 91 ? 2.536 6.503 4.266 1.00 89.88 91 ASN A O 1
ATOM 759 N N . VAL A 1 92 ? 1.688 4.564 5.036 1.00 89.38 92 VAL A N 1
ATOM 760 C CA . VAL A 1 92 ? 2.503 3.693 4.178 1.00 89.38 92 VAL A CA 1
ATOM 761 C C . VAL A 1 92 ? 2.259 4.006 2.697 1.00 89.38 92 VAL A C 1
ATOM 763 O O . VAL A 1 92 ? 3.200 4.182 1.927 1.00 89.38 92 VAL A O 1
ATOM 766 N N . MET A 1 93 ? 0.988 4.107 2.304 1.00 87.44 93 MET A N 1
ATOM 767 C CA . MET A 1 93 ? 0.541 4.363 0.934 1.00 87.44 93 MET A CA 1
ATOM 768 C C . MET A 1 93 ? 0.971 5.744 0.417 1.00 87.44 93 MET A C 1
ATOM 770 O O . MET A 1 93 ? 1.250 5.878 -0.770 1.00 87.44 93 MET A O 1
ATOM 774 N N . ASN A 1 94 ? 1.042 6.756 1.285 1.00 87.81 94 ASN A N 1
ATOM 775 C CA . ASN A 1 94 ? 1.472 8.110 0.925 1.00 87.81 94 ASN A CA 1
ATOM 776 C C . ASN A 1 94 ? 2.991 8.239 0.724 1.00 87.81 94 ASN A C 1
ATOM 778 O O . ASN A 1 94 ? 3.430 9.174 0.055 1.00 87.81 94 ASN A O 1
ATOM 782 N N . LYS A 1 95 ? 3.790 7.332 1.301 1.00 85.44 95 LYS A N 1
ATOM 783 C CA . LYS A 1 95 ? 5.256 7.309 1.150 1.00 85.44 95 LYS A CA 1
ATOM 784 C C . LYS A 1 95 ? 5.742 6.528 -0.077 1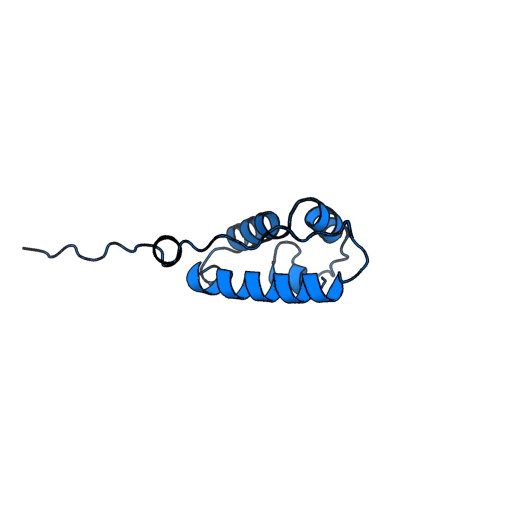.00 85.44 95 LYS A C 1
ATOM 786 O O . LYS A 1 95 ? 6.885 6.724 -0.484 1.00 85.44 95 LYS A O 1
ATOM 791 N N . LEU A 1 96 ? 4.902 5.650 -0.631 1.00 80.69 96 LEU A N 1
ATOM 792 C CA . LEU A 1 96 ? 5.150 4.898 -1.871 1.00 80.69 96 LEU A CA 1
ATOM 793 C C . LEU A 1 96 ? 4.918 5.754 -3.128 1.00 80.69 96 LEU A C 1
ATOM 795 O O . LEU A 1 96 ? 5.804 5.734 -4.008 1.00 80.69 96 LEU A O 1
#

Organism: NCBI:txid100268

Sequence (96 aa):
MKNPDWVDVSPMAELNLQPPAQLNLNEDEGLPERWKMWRLQLQDFRTPARLSSTKKEFQMAMFRHAIGEQAIHCISTFPYELDEDPEDWENVMNKL

Foldseek 3Di:
DDDDPDPVDQLCVVVVQDQAAAQDPPDPPCSVVSLVVNVVSNVVRCVSNVLVVDDLQSVLVSVDVRHDDVVVVVLVPDDDDPPDDSSRVVSSSVRD

Radius of gyration: 16.42 Å; chains: 1; bounding box: 57×27×33 Å

pLDDT: mean 81.86, std 13.24, range [39.78, 91.94]